Protein AF-X1QVT0-F1 (afdb_monomer)

Secondary structure (DSSP, 8-state):
---SHHHHHHHHHHHHHHH--PPPSSPPPGGGS---SSSHHHHHHHHHHHHHHHHHHHHHHHHHHHHHH-

Solvent-accessible surface area (backbone atoms only — not comparable to full-atom values): 4068 Å² total; per-residue (Å²): 142,70,92,48,74,63,50,49,51,40,17,48,50,26,18,43,57,52,61,43,80,63,80,70,93,64,79,79,60,76,91,67,62,80,84,56,80,85,58,39,66,38,24,52,50,14,31,54,53,15,47,54,49,41,54,51,51,53,51,51,50,54,52,52,51,53,66,74,76,104

pLDDT: mean 85.66, std 11.79, range [58.28, 97.69]

Mean predicted aligned error: 6.62 Å

Foldseek 3Di:
DDPDPVLVVLLCVLLCCQLPVDDDPDDDPCVPVDPPPPSVVSSVNSVVVNPVVNVVVVVVVVVVVVVVVD

Sequence (70 aa):
MFSTPAERHIFLIGFFETVCPWPPRQPLPDRYTFPFSKEYHYYLGGRWAGFIALLLILGGIITLFKEVLT

Radius of gyration: 15.74 Å; Cα contacts (8 Å, |Δi|>4): 51; chains: 1; bounding box: 35×27×44 Å

Structure (mmCIF, N/CA/C/O backbone):
data_AF-X1QVT0-F1
#
_entry.id   AF-X1QVT0-F1
#
loop_
_atom_site.group_PDB
_atom_site.id
_atom_site.type_symbol
_atom_site.label_atom_id
_atom_site.label_alt_id
_atom_site.label_comp_id
_atom_site.label_asym_id
_atom_site.label_entity_id
_atom_site.label_seq_id
_atom_site.pdbx_PDB_ins_code
_atom_site.Cartn_x
_atom_site.Cartn_y
_atom_site.Cartn_z
_atom_site.occupancy
_atom_site.B_iso_or_equiv
_atom_site.auth_seq_id
_atom_site.auth_comp_id
_atom_site.auth_asym_id
_atom_site.auth_atom_id
_atom_site.pdbx_PDB_model_num
ATOM 1 N N . MET A 1 1 ? 7.097 12.261 -11.191 1.00 69.38 1 MET A N 1
ATOM 2 C CA . MET A 1 1 ? 7.597 11.118 -10.398 1.00 69.38 1 MET A CA 1
ATOM 3 C C . MET A 1 1 ? 7.296 9.790 -11.080 1.00 69.38 1 MET A C 1
ATOM 5 O O . MET A 1 1 ? 8.186 8.968 -11.084 1.00 69.38 1 MET A O 1
ATOM 9 N N . PHE A 1 2 ? 6.129 9.606 -11.716 1.00 81.44 2 PHE A N 1
ATOM 10 C CA . PHE A 1 2 ? 5.890 8.495 -12.651 1.00 81.44 2 PHE A CA 1
ATOM 11 C C . PHE A 1 2 ? 5.826 9.020 -14.088 1.00 81.44 2 PHE A C 1
ATOM 13 O O . PHE A 1 2 ? 5.007 9.891 -14.393 1.00 81.44 2 PHE A O 1
ATOM 20 N N . SER A 1 3 ? 6.681 8.497 -14.948 1.00 86.19 3 SER A N 1
ATOM 21 C CA . SER A 1 3 ? 6.813 8.821 -16.366 1.00 86.19 3 SER A CA 1
ATOM 22 C C . SER A 1 3 ? 6.022 7.858 -17.255 1.00 86.19 3 SER A C 1
ATOM 24 O O . SER A 1 3 ? 5.602 8.251 -18.342 1.00 86.19 3 SER A O 1
ATOM 26 N N . THR A 1 4 ? 5.754 6.626 -16.803 1.00 87.88 4 THR A N 1
ATOM 27 C CA . THR A 1 4 ? 5.043 5.610 -17.602 1.00 87.88 4 THR A CA 1
ATOM 28 C C . THR A 1 4 ? 3.827 5.007 -16.879 1.00 87.88 4 THR A C 1
ATOM 30 O O . THR A 1 4 ? 3.731 5.057 -15.647 1.00 87.88 4 THR A O 1
ATOM 33 N N . PRO A 1 5 ? 2.858 4.425 -17.618 1.00 87.56 5 PRO A N 1
ATOM 34 C CA . PRO A 1 5 ? 1.776 3.642 -17.018 1.00 87.56 5 PRO A CA 1
ATOM 35 C C . PRO A 1 5 ? 2.267 2.407 -16.248 1.00 87.56 5 PRO A C 1
ATOM 37 O O . PRO A 1 5 ? 1.645 2.035 -15.256 1.00 87.56 5 PRO A O 1
ATOM 40 N N . ALA A 1 6 ? 3.382 1.799 -16.670 1.00 84.94 6 ALA A N 1
ATOM 41 C CA . ALA A 1 6 ? 3.969 0.638 -16.004 1.00 84.94 6 ALA A CA 1
ATOM 42 C C . ALA A 1 6 ? 4.444 0.991 -14.589 1.00 84.94 6 ALA A C 1
ATOM 44 O O . ALA A 1 6 ? 4.051 0.331 -13.631 1.00 84.94 6 ALA A O 1
ATOM 45 N N . GLU A 1 7 ? 5.174 2.098 -14.430 1.00 87.62 7 GLU A N 1
ATOM 46 C CA . GLU A 1 7 ? 5.664 2.553 -13.121 1.00 87.62 7 GLU A CA 1
ATOM 47 C C . GLU A 1 7 ? 4.514 2.805 -12.131 1.00 87.62 7 GLU A C 1
ATOM 49 O O . GLU A 1 7 ? 4.597 2.426 -10.962 1.00 87.62 7 GLU A O 1
ATOM 54 N N . ARG A 1 8 ? 3.399 3.384 -12.606 1.00 90.25 8 ARG A N 1
ATOM 55 C CA . ARG A 1 8 ? 2.185 3.566 -11.789 1.00 90.25 8 ARG A CA 1
ATOM 56 C C . ARG A 1 8 ? 1.557 2.232 -11.413 1.00 90.25 8 ARG A C 1
ATOM 58 O O . ARG A 1 8 ? 1.155 2.052 -10.269 1.00 90.25 8 ARG A O 1
ATOM 65 N N . HIS A 1 9 ? 1.454 1.310 -12.366 1.00 88.62 9 HIS A N 1
ATOM 66 C CA . HIS A 1 9 ? 0.872 -0.005 -12.127 1.00 88.62 9 HIS A CA 1
ATOM 67 C C . HIS A 1 9 ? 1.661 -0.780 -11.063 1.00 88.62 9 HIS A C 1
ATOM 69 O O . HIS A 1 9 ? 1.072 -1.329 -10.140 1.00 88.62 9 HIS A O 1
ATOM 75 N N . ILE A 1 10 ? 2.990 -0.741 -11.131 1.00 88.25 10 ILE A N 1
ATOM 76 C CA . ILE A 1 10 ? 3.895 -1.409 -10.186 1.00 88.25 10 ILE A CA 1
ATOM 77 C C . ILE A 1 10 ? 3.814 -0.791 -8.791 1.00 88.25 10 ILE A C 1
ATOM 79 O O . ILE A 1 10 ? 3.783 -1.511 -7.792 1.00 88.25 10 ILE A O 1
ATOM 83 N N . PHE A 1 11 ? 3.730 0.539 -8.714 1.00 92.38 11 PHE A N 1
ATOM 84 C CA . PHE A 1 11 ? 3.467 1.230 -7.455 1.00 92.38 11 PHE A CA 1
ATOM 85 C C . PHE A 1 11 ? 2.130 0.795 -6.845 1.00 92.38 11 PHE A C 1
AT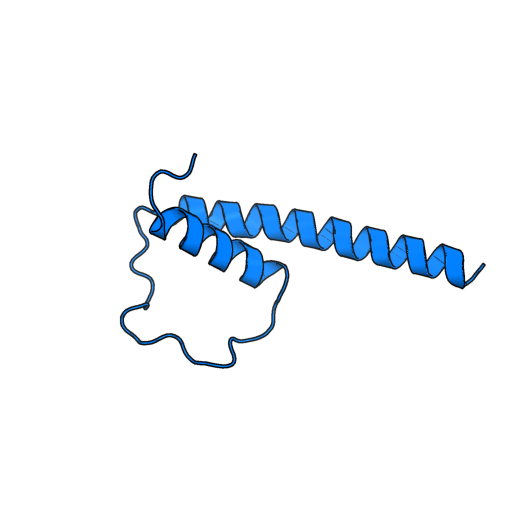OM 87 O O . PHE A 1 11 ? 2.070 0.486 -5.657 1.00 92.38 11 PHE A O 1
ATOM 94 N N . LEU A 1 12 ? 1.067 0.723 -7.655 1.00 91.94 12 LEU A N 1
ATOM 95 C CA . LEU A 1 12 ? -0.248 0.276 -7.196 1.00 91.94 12 LEU A CA 1
ATOM 96 C C . LEU A 1 12 ? -0.224 -1.179 -6.724 1.00 91.94 12 LEU A C 1
ATOM 98 O O . LEU A 1 12 ? -0.843 -1.470 -5.707 1.00 91.94 12 LEU A O 1
ATOM 102 N N . ILE A 1 13 ? 0.512 -2.069 -7.397 1.00 89.19 13 ILE A N 1
ATOM 103 C CA . ILE A 1 13 ? 0.702 -3.451 -6.932 1.00 89.19 13 ILE A CA 1
ATOM 104 C C . ILE A 1 13 ? 1.301 -3.446 -5.521 1.00 89.19 13 ILE A C 1
ATOM 106 O O . ILE A 1 13 ? 0.693 -3.991 -4.604 1.00 89.19 13 ILE A O 1
ATOM 110 N N . GLY A 1 14 ? 2.433 -2.762 -5.313 1.00 89.75 14 GLY A N 1
ATOM 111 C CA . GLY A 1 14 ? 3.063 -2.689 -3.990 1.00 89.75 14 GLY A CA 1
ATOM 112 C C . GLY A 1 14 ? 2.158 -2.054 -2.925 1.00 89.75 14 GLY A C 1
ATOM 113 O O . GLY A 1 14 ? 2.111 -2.519 -1.788 1.00 89.75 14 GLY A O 1
ATOM 114 N N . PHE A 1 15 ? 1.397 -1.022 -3.291 1.00 94.25 15 PHE A N 1
ATOM 115 C CA . PHE A 1 15 ? 0.435 -0.376 -2.398 1.00 94.25 15 PHE A CA 1
ATOM 116 C C . PHE A 1 15 ? -0.687 -1.335 -1.978 1.00 94.25 15 PHE A C 1
ATOM 118 O O . PHE A 1 15 ? -0.908 -1.546 -0.784 1.00 94.25 15 PHE A O 1
ATOM 125 N N . PHE A 1 16 ? -1.363 -1.966 -2.939 1.00 92.00 16 P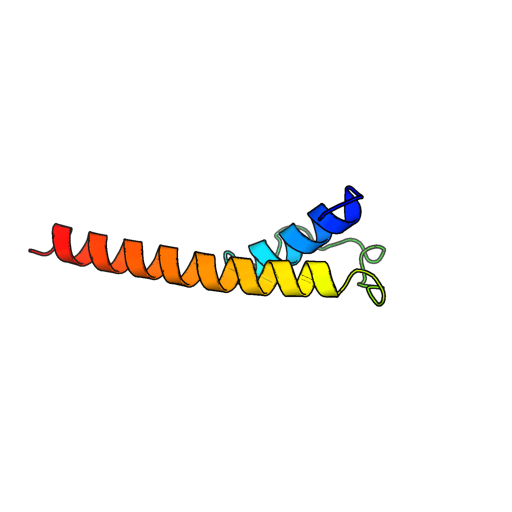HE A N 1
ATOM 126 C CA . PHE A 1 16 ? -2.491 -2.850 -2.656 1.00 92.00 16 PHE A CA 1
ATOM 127 C C . PHE A 1 16 ? -2.075 -4.154 -1.980 1.00 92.00 16 PHE A C 1
ATOM 129 O O . PHE A 1 16 ? -2.826 -4.633 -1.142 1.00 92.00 16 PHE A O 1
ATOM 136 N N . GLU A 1 17 ? -0.877 -4.682 -2.233 1.00 89.44 17 GLU A N 1
ATOM 137 C CA . GLU A 1 17 ? -0.366 -5.840 -1.485 1.00 89.44 17 GLU A CA 1
ATOM 138 C C . GLU A 1 17 ? -0.251 -5.576 0.025 1.00 89.44 17 GLU A C 1
ATOM 140 O O . GLU A 1 17 ? -0.338 -6.506 0.824 1.00 89.44 17 GLU A O 1
ATOM 145 N N . THR A 1 18 ? -0.057 -4.317 0.432 1.00 92.00 18 THR A N 1
ATOM 146 C CA . THR A 1 18 ? 0.050 -3.953 1.855 1.00 92.00 18 THR A CA 1
ATOM 147 C C . THR A 1 18 ? -1.289 -3.579 2.481 1.00 92.00 18 THR A C 1
ATOM 149 O O . THR A 1 18 ? -1.584 -4.033 3.583 1.00 92.00 18 THR A O 1
ATOM 152 N N . VAL A 1 19 ? -2.120 -2.792 1.790 1.00 92.69 19 VAL A N 1
ATOM 153 C CA . VAL A 1 19 ? -3.442 -2.380 2.302 1.00 92.69 19 VAL A CA 1
ATOM 154 C C . VAL A 1 19 ? -4.460 -3.523 2.209 1.00 92.69 19 VAL A C 1
ATOM 156 O O . VAL A 1 19 ? -5.363 -3.627 3.037 1.00 92.69 19 VAL A O 1
ATOM 159 N N . CYS A 1 20 ? -4.303 -4.404 1.221 1.00 87.44 20 CYS A N 1
ATOM 160 C CA . CYS A 1 20 ? -5.180 -5.532 0.947 1.00 87.44 20 CYS A CA 1
ATOM 161 C C . CYS A 1 20 ? -4.365 -6.841 0.877 1.00 87.44 20 CYS A C 1
ATOM 163 O O . CYS A 1 20 ? -4.121 -7.339 -0.220 1.00 87.44 20 CYS A O 1
ATOM 165 N N . PRO A 1 21 ? -4.016 -7.476 2.015 1.00 74.88 21 PRO A N 1
ATOM 166 C CA . PRO A 1 21 ? -3.379 -8.803 2.079 1.00 74.88 21 PRO A CA 1
ATOM 167 C C . PRO A 1 21 ? -4.193 -9.985 1.498 1.00 74.88 21 PRO A C 1
ATOM 169 O O . PRO A 1 21 ? -3.921 -11.142 1.816 1.00 74.88 21 PRO A O 1
ATOM 172 N N . TRP A 1 22 ? -5.195 -9.739 0.653 1.00 79.25 22 TRP A N 1
ATOM 173 C CA . TRP A 1 22 ? -6.025 -10.776 0.056 1.00 79.25 22 TRP A CA 1
ATOM 174 C C . TRP A 1 22 ? -5.347 -11.299 -1.209 1.00 79.25 22 TRP A C 1
ATOM 176 O O . TRP A 1 22 ? -4.972 -10.496 -2.069 1.00 79.25 22 TRP A O 1
ATOM 186 N N . PRO A 1 23 ? -5.208 -12.628 -1.366 1.00 73.00 23 PRO A N 1
ATOM 187 C CA . PRO A 1 23 ? -4.653 -13.183 -2.587 1.00 73.00 23 PRO A CA 1
ATOM 188 C C . PRO A 1 23 ? -5.528 -12.775 -3.782 1.00 73.00 23 PRO A C 1
ATOM 190 O O . PRO A 1 23 ? -6.762 -12.767 -3.672 1.00 73.00 23 PRO A O 1
ATOM 193 N N . PRO A 1 24 ? -4.922 -12.434 -4.932 1.00 72.56 24 PRO A N 1
ATOM 194 C CA . PRO A 1 24 ? -5.684 -12.062 -6.109 1.00 72.56 24 PRO A CA 1
ATOM 195 C C . PRO A 1 24 ? -6.563 -13.238 -6.539 1.00 72.56 24 PRO A C 1
ATOM 197 O O . PRO A 1 24 ? -6.110 -14.375 -6.656 1.00 72.56 24 PRO A O 1
ATOM 200 N N . ARG A 1 25 ? -7.847 -12.961 -6.790 1.00 79.00 25 ARG A N 1
ATOM 201 C CA . ARG A 1 25 ? -8.824 -13.986 -7.198 1.00 79.00 25 ARG A CA 1
ATOM 202 C C . ARG A 1 25 ? -8.475 -14.630 -8.540 1.00 79.00 25 ARG A C 1
ATOM 204 O O . ARG A 1 25 ? -8.881 -15.755 -8.810 1.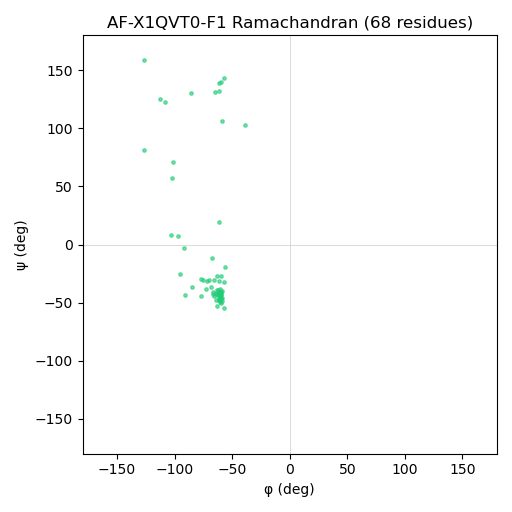00 79.00 25 ARG A O 1
ATOM 211 N N . GLN A 1 26 ? -7.769 -13.891 -9.388 1.00 78.81 26 GLN A N 1
ATOM 212 C CA . GLN A 1 26 ? -7.298 -14.354 -10.681 1.00 78.81 26 GLN A CA 1
ATOM 213 C C . GLN A 1 26 ? -5.772 -14.448 -10.628 1.00 78.81 26 GLN A C 1
ATOM 215 O O . GLN A 1 26 ? -5.131 -13.450 -10.287 1.00 78.81 26 GLN A O 1
ATOM 220 N N . PRO A 1 27 ? -5.185 -15.617 -10.940 1.00 71.50 27 PRO A N 1
ATOM 221 C CA . PRO A 1 27 ? -3.740 -15.751 -10.990 1.00 71.50 27 PRO A CA 1
ATOM 222 C C . PRO A 1 27 ? -3.179 -14.813 -12.059 1.00 71.50 27 PRO A C 1
ATOM 224 O O . PRO A 1 27 ? -3.751 -14.657 -13.142 1.00 71.50 27 PRO A O 1
ATOM 227 N N . LEU A 1 28 ? -2.057 -14.175 -11.741 1.00 69.38 28 LEU A N 1
ATOM 228 C CA . LEU A 1 28 ? -1.317 -13.380 -12.708 1.00 69.38 28 LEU A CA 1
ATOM 229 C C . LEU A 1 28 ? -0.776 -14.319 -13.798 1.00 69.38 28 LEU A C 1
ATOM 231 O O . LEU A 1 28 ? -0.197 -15.351 -13.465 1.00 69.38 28 LEU A O 1
ATOM 235 N N . PRO A 1 29 ? -0.952 -13.995 -15.089 1.00 71.44 29 PRO A N 1
ATOM 236 C CA . PRO A 1 29 ? -0.331 -14.759 -16.166 1.00 71.44 29 PRO A CA 1
ATOM 237 C C . PRO A 1 29 ? 1.197 -14.804 -16.002 1.00 71.44 29 PRO A C 1
ATOM 239 O O . PRO A 1 29 ? 1.787 -13.780 -15.671 1.00 71.44 29 PRO A O 1
ATOM 242 N N . ASP A 1 30 ? 1.854 -15.921 -16.329 1.00 67.06 30 ASP A N 1
ATOM 243 C CA . ASP A 1 30 ? 3.313 -16.107 -16.154 1.00 67.06 30 ASP A CA 1
ATOM 244 C C . ASP A 1 30 ? 4.182 -15.047 -16.861 1.00 67.06 30 ASP A C 1
ATOM 246 O O . ASP A 1 30 ? 5.328 -14.809 -16.491 1.00 67.06 30 ASP A O 1
ATOM 250 N N . ARG A 1 31 ? 3.649 -14.322 -17.849 1.00 58.28 31 ARG A N 1
ATOM 251 C CA . ARG A 1 31 ? 4.334 -13.159 -18.451 1.00 58.28 31 ARG A CA 1
ATOM 252 C C . ARG A 1 31 ? 4.482 -11.954 -17.505 1.00 58.28 31 ARG A C 1
ATOM 254 O O . ARG A 1 31 ? 5.188 -11.012 -17.841 1.00 58.28 31 ARG A O 1
ATOM 261 N N . TYR A 1 32 ? 3.797 -11.969 -16.362 1.00 58.88 32 TYR A N 1
ATOM 262 C CA . TYR A 1 32 ? 3.940 -11.006 -15.269 1.00 58.88 32 TYR A CA 1
ATOM 263 C C . TYR A 1 32 ? 4.874 -11.521 -14.164 1.00 58.88 32 TYR A C 1
ATOM 265 O O . TYR A 1 32 ? 4.985 -10.871 -13.124 1.00 58.88 32 TYR A O 1
ATOM 273 N N . THR A 1 33 ? 5.554 -12.660 -14.372 1.00 60.22 33 THR A N 1
ATOM 274 C CA . THR A 1 33 ? 6.606 -13.136 -13.463 1.00 60.22 33 THR A CA 1
ATOM 275 C C . THR A 1 33 ? 7.688 -12.064 -13.397 1.00 60.22 33 THR A C 1
ATOM 277 O O . THR A 1 33 ? 8.409 -11.837 -14.364 1.00 60.22 33 THR A O 1
ATOM 280 N N . PHE A 1 34 ? 7.710 -11.360 -12.266 1.00 61.97 34 PHE A N 1
ATOM 281 C CA . PHE A 1 34 ? 8.454 -10.139 -11.963 1.00 61.97 34 PHE A CA 1
ATOM 282 C C . PHE A 1 34 ? 9.881 -10.109 -12.569 1.00 61.97 34 PHE A C 1
ATOM 284 O O . PHE A 1 34 ? 10.797 -10.668 -11.965 1.00 61.97 34 PHE A O 1
ATOM 291 N N . PRO A 1 35 ? 10.155 -9.382 -13.673 1.00 61.38 35 PRO A N 1
ATOM 292 C CA . PRO A 1 35 ? 11.514 -9.083 -14.103 1.00 61.38 35 PRO A CA 1
ATOM 293 C C . PRO A 1 35 ? 11.839 -7.633 -13.710 1.00 61.38 35 PRO A C 1
ATOM 295 O O . PRO A 1 35 ? 12.136 -6.786 -14.548 1.00 61.38 35 PRO A O 1
ATOM 298 N N . PHE A 1 36 ? 11.726 -7.300 -12.422 1.00 61.28 36 PHE A N 1
ATOM 299 C CA . PHE A 1 36 ? 11.822 -5.913 -11.953 1.00 61.28 36 PHE A CA 1
ATOM 300 C C . PHE A 1 36 ? 13.182 -5.603 -11.349 1.00 61.28 36 PHE A C 1
ATOM 302 O O . PHE A 1 36 ? 13.303 -5.391 -10.152 1.00 61.28 36 PHE A O 1
ATOM 309 N N . SER A 1 37 ? 14.222 -5.516 -12.171 1.00 65.19 37 SER A N 1
ATOM 310 C CA . SER A 1 37 ? 15.455 -4.865 -11.708 1.00 65.19 37 SER A CA 1
ATOM 311 C C . SER A 1 37 ? 15.307 -3.336 -11.721 1.00 65.19 37 SER A C 1
ATOM 313 O O . SER A 1 37 ? 1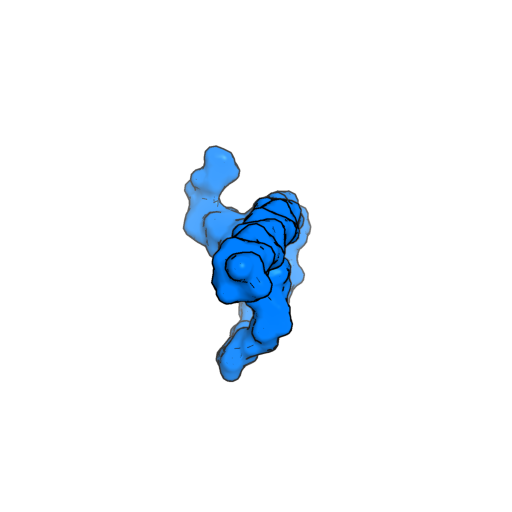5.685 -2.671 -10.760 1.00 65.19 37 SER A O 1
ATOM 315 N N . LYS A 1 38 ? 14.729 -2.759 -12.786 1.00 73.56 38 LYS A N 1
ATOM 316 C CA . LYS A 1 38 ? 14.737 -1.298 -12.985 1.00 73.56 38 LYS A CA 1
ATOM 317 C C . LYS A 1 38 ? 13.617 -0.553 -12.257 1.00 73.56 38 LYS A C 1
ATOM 319 O O . LYS A 1 38 ? 13.858 0.532 -11.742 1.00 73.56 38 LYS A O 1
ATOM 324 N N . GLU A 1 39 ? 12.420 -1.125 -12.165 1.00 77.38 39 GLU A N 1
ATOM 325 C CA . GLU A 1 39 ? 11.231 -0.435 -11.625 1.00 77.38 39 GLU A CA 1
ATOM 326 C C . GLU A 1 39 ? 10.889 -0.868 -10.184 1.00 77.38 39 GLU A C 1
ATOM 328 O O . GLU A 1 39 ? 9.878 -0.454 -9.618 1.00 77.38 39 GLU A O 1
ATOM 333 N N . TYR A 1 40 ? 11.765 -1.660 -9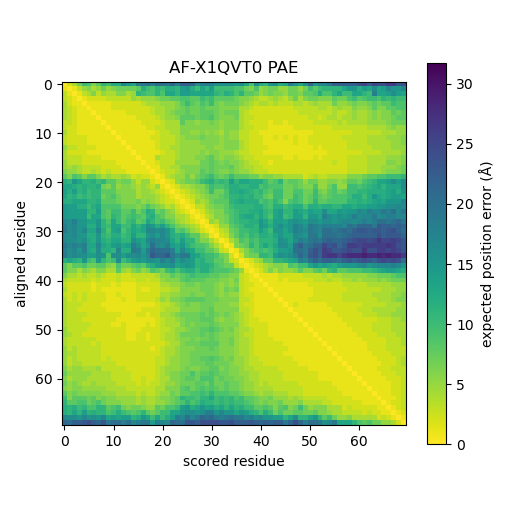.551 1.00 85.00 40 TYR A N 1
ATOM 334 C CA . TYR A 1 40 ? 11.587 -2.160 -8.182 1.00 85.00 40 TYR A CA 1
ATOM 335 C C . TYR A 1 40 ? 11.403 -1.050 -7.142 1.00 85.00 40 TYR A C 1
ATOM 337 O O . TYR A 1 40 ? 10.681 -1.214 -6.163 1.00 85.00 40 TYR A O 1
ATOM 345 N N . HIS A 1 41 ? 12.027 0.108 -7.351 1.00 89.50 41 HIS A N 1
ATOM 346 C CA . HIS A 1 41 ? 11.920 1.233 -6.427 1.00 89.50 41 HIS A CA 1
ATOM 347 C C . HIS A 1 41 ? 10.495 1.812 -6.367 1.00 89.50 41 HIS A C 1
ATOM 349 O O . HIS A 1 41 ? 10.073 2.253 -5.299 1.00 89.50 41 HIS A O 1
ATOM 355 N N . TYR A 1 42 ? 9.718 1.748 -7.456 1.00 90.69 42 TYR A N 1
ATOM 356 C CA . TYR A 1 42 ? 8.304 2.136 -7.441 1.00 90.69 42 TYR A CA 1
ATOM 357 C C . TYR A 1 42 ? 7.440 1.115 -6.706 1.00 90.69 42 TYR A C 1
ATOM 359 O O . TYR A 1 42 ? 6.557 1.508 -5.950 1.00 90.69 42 TYR A O 1
ATOM 367 N N . TYR A 1 43 ? 7.731 -0.179 -6.864 1.00 89.88 43 TYR A N 1
ATOM 368 C CA . TYR A 1 43 ? 7.081 -1.242 -6.093 1.00 89.88 43 TYR A CA 1
ATOM 369 C C . TYR A 1 43 ? 7.320 -1.052 -4.591 1.00 89.88 43 TYR A C 1
ATOM 371 O O . TYR A 1 43 ? 6.375 -1.012 -3.801 1.00 89.88 43 TYR A O 1
ATOM 379 N N . LEU A 1 44 ? 8.584 -0.856 -4.201 1.00 91.94 44 LEU A N 1
ATOM 380 C CA . LEU A 1 44 ? 8.967 -0.623 -2.812 1.00 91.94 44 LEU A CA 1
ATOM 381 C C . LEU A 1 44 ? 8.333 0.664 -2.2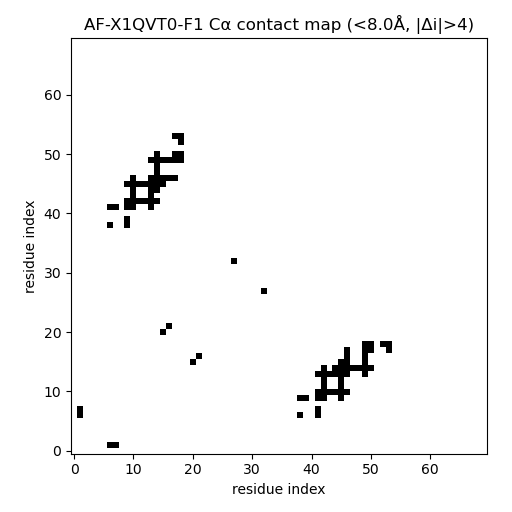65 1.00 91.94 44 LEU A C 1
ATOM 383 O O . LEU A 1 44 ? 7.815 0.664 -1.150 1.00 91.94 44 LEU A O 1
ATOM 387 N N . GLY A 1 45 ? 8.315 1.738 -3.061 1.00 94.44 45 GLY A N 1
ATOM 388 C CA . GLY A 1 45 ? 7.621 2.981 -2.721 1.00 94.44 45 GLY A CA 1
ATOM 389 C C . GLY A 1 45 ? 6.120 2.776 -2.499 1.00 94.44 45 GLY A C 1
ATOM 390 O O . GLY A 1 45 ? 5.568 3.306 -1.536 1.00 94.44 45 GLY A O 1
ATOM 391 N N . GLY A 1 46 ? 5.480 1.952 -3.332 1.00 94.44 46 GLY A N 1
ATOM 392 C CA . GLY A 1 46 ? 4.088 1.538 -3.171 1.00 94.44 46 GLY A CA 1
A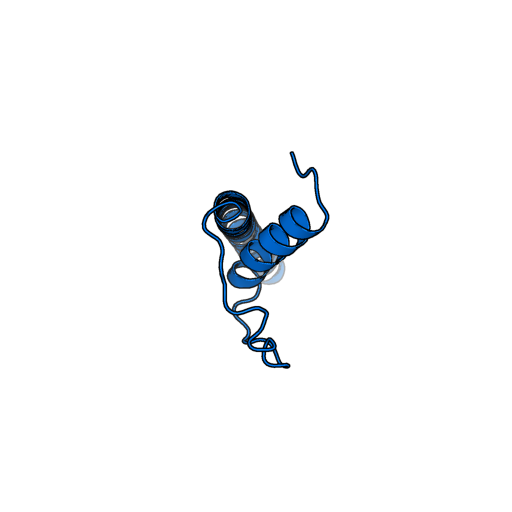TOM 393 C C . GLY A 1 46 ? 3.848 0.842 -1.837 1.00 94.44 46 GLY A C 1
ATOM 394 O O . GLY A 1 46 ? 2.949 1.234 -1.095 1.00 94.44 46 GLY A O 1
ATOM 395 N N . ARG A 1 47 ? 4.702 -0.127 -1.479 1.00 94.12 47 ARG A N 1
ATOM 396 C CA . ARG A 1 47 ? 4.611 -0.841 -0.193 1.00 94.12 47 ARG A CA 1
ATOM 397 C C . ARG A 1 47 ? 4.771 0.086 1.009 1.00 94.12 47 ARG A C 1
ATOM 399 O O . ARG A 1 47 ? 4.014 -0.028 1.968 1.00 94.12 47 ARG A O 1
ATOM 406 N N . TRP A 1 48 ? 5.725 1.016 0.965 1.00 96.88 48 TRP A N 1
ATOM 407 C CA . TRP A 1 48 ? 5.898 2.009 2.031 1.00 96.88 48 TRP A CA 1
ATOM 408 C C . TRP A 1 48 ? 4.664 2.895 2.189 1.00 96.88 48 TRP A C 1
ATOM 410 O O . TRP A 1 48 ? 4.165 3.066 3.301 1.00 96.88 48 TRP A O 1
ATOM 420 N N . ALA A 1 49 ? 4.145 3.420 1.077 1.00 97.00 49 ALA A N 1
ATOM 421 C CA . ALA A 1 49 ? 2.942 4.243 1.086 1.00 97.00 49 ALA A CA 1
ATOM 422 C C . ALA A 1 49 ? 1.727 3.471 1.619 1.00 97.00 49 ALA A C 1
ATOM 424 O O . ALA A 1 49 ? 0.957 4.004 2.418 1.00 97.00 49 ALA A O 1
ATOM 425 N N . GLY A 1 50 ? 1.569 2.211 1.217 1.00 96.00 50 GLY A N 1
ATOM 426 C CA . GLY A 1 50 ? 0.455 1.389 1.668 1.00 96.00 50 GLY A CA 1
ATOM 427 C C . GLY A 1 50 ? 0.570 0.956 3.134 1.00 96.00 50 GLY A C 1
ATOM 428 O O . GLY A 1 50 ? -0.443 0.934 3.826 1.00 96.00 50 GLY A O 1
ATOM 429 N N . PHE A 1 51 ? 1.777 0.751 3.674 1.00 96.00 51 PHE A N 1
ATOM 430 C CA . PHE A 1 51 ? 1.965 0.537 5.117 1.00 96.00 51 PHE A CA 1
ATOM 431 C C . PHE A 1 51 ? 1.552 1.766 5.941 1.00 96.00 51 PHE A C 1
ATOM 433 O O . PHE A 1 51 ? 0.847 1.637 6.941 1.00 96.00 51 PHE A O 1
ATOM 440 N N . ILE A 1 52 ? 1.928 2.970 5.494 1.00 97.62 52 ILE A N 1
ATOM 441 C CA . ILE A 1 52 ? 1.490 4.225 6.126 1.00 97.62 52 ILE A CA 1
ATOM 442 C C . ILE A 1 52 ? -0.03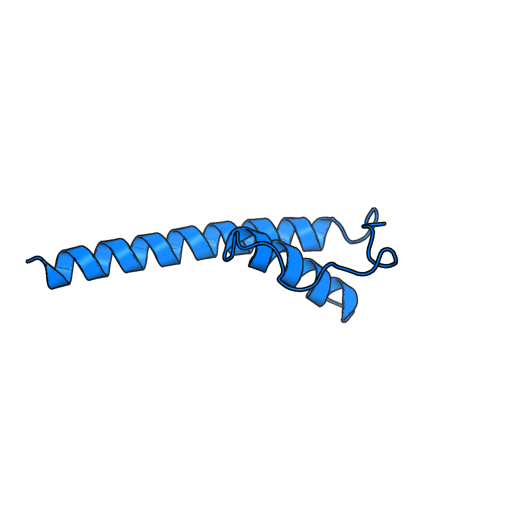8 4.347 6.058 1.00 97.62 52 ILE A C 1
ATOM 444 O O . ILE A 1 52 ? -0.677 4.637 7.069 1.00 97.62 52 ILE A O 1
ATOM 448 N N . ALA A 1 53 ? -0.633 4.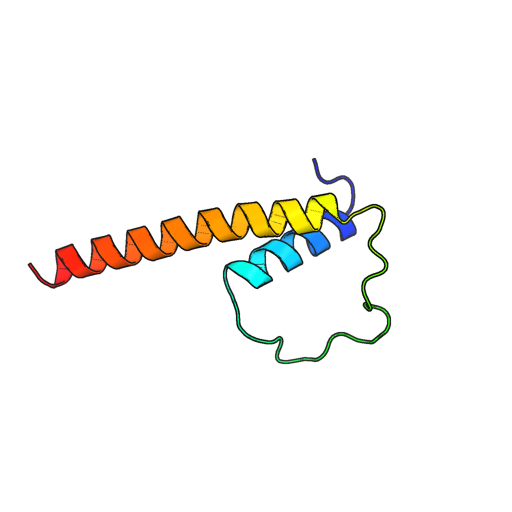087 4.890 1.00 97.06 53 ALA A N 1
ATOM 449 C CA . ALA A 1 53 ? -2.082 4.118 4.719 1.00 97.06 53 ALA A CA 1
ATOM 450 C C . ALA A 1 53 ? -2.791 3.116 5.644 1.00 97.06 53 ALA A C 1
ATOM 452 O O . ALA A 1 53 ? -3.781 3.468 6.281 1.00 97.06 53 ALA A O 1
ATOM 453 N N . LEU A 1 54 ? -2.258 1.899 5.782 1.00 95.69 54 LEU A N 1
ATOM 454 C CA . LEU A 1 54 ? -2.795 0.877 6.677 1.00 95.69 54 LEU A CA 1
ATOM 455 C C . LEU A 1 54 ? -2.781 1.336 8.141 1.00 95.69 54 LEU A C 1
ATOM 457 O O . LEU A 1 54 ? -3.787 1.183 8.831 1.00 95.69 54 LEU A O 1
ATOM 461 N N . LEU A 1 55 ? -1.684 1.938 8.613 1.00 96.69 55 LEU A N 1
ATOM 462 C CA . LEU A 1 55 ? -1.610 2.480 9.975 1.00 96.69 55 LEU A CA 1
ATOM 463 C C . LEU A 1 55 ? -2.660 3.571 10.220 1.00 96.69 55 LEU A C 1
ATOM 465 O O . LEU A 1 55 ? -3.283 3.590 11.280 1.00 96.69 55 LEU A O 1
ATOM 469 N N . LEU A 1 56 ? -2.888 4.448 9.240 1.00 97.69 56 LEU A N 1
ATOM 470 C CA . LEU A 1 56 ? -3.919 5.485 9.329 1.00 97.69 56 LEU A CA 1
ATOM 471 C C . LEU A 1 56 ? -5.330 4.890 9.355 1.00 97.69 56 LEU A C 1
ATOM 473 O O . LEU A 1 56 ? -6.152 5.322 10.161 1.00 97.69 56 LEU A O 1
ATOM 477 N N . ILE A 1 57 ? -5.603 3.879 8.525 1.00 96.06 57 ILE A N 1
ATOM 478 C CA . ILE A 1 57 ? -6.888 3.164 8.515 1.00 96.06 57 ILE A CA 1
ATOM 479 C C . ILE A 1 57 ? -7.135 2.505 9.876 1.00 96.06 57 ILE A C 1
ATOM 481 O O . ILE A 1 57 ? -8.194 2.702 10.467 1.00 96.06 57 ILE A O 1
ATOM 485 N N . LEU A 1 58 ? -6.153 1.771 10.406 1.00 96.25 58 LEU A N 1
ATOM 486 C CA . LEU A 1 58 ? -6.254 1.130 11.719 1.00 96.25 58 LEU A CA 1
ATOM 487 C C . LEU A 1 58 ? -6.446 2.158 12.839 1.00 96.25 58 LEU A C 1
ATOM 489 O O . LEU A 1 58 ? -7.299 1.965 13.704 1.00 96.25 58 LEU A O 1
ATOM 493 N N . GLY A 1 59 ? -5.705 3.267 12.800 1.00 97.69 59 GLY A N 1
ATOM 494 C CA . GLY A 1 59 ? -5.878 4.377 13.734 1.00 97.69 59 GLY A CA 1
ATOM 495 C C . GLY A 1 59 ? -7.291 4.960 13.686 1.00 97.69 59 GLY A C 1
ATOM 496 O O . GLY A 1 59 ? -7.919 5.119 14.730 1.00 97.69 59 GLY A O 1
ATOM 497 N N . GLY A 1 60 ? -7.825 5.206 12.487 1.00 97.25 60 GLY A N 1
ATOM 498 C CA . GLY A 1 60 ? -9.194 5.691 12.294 1.00 97.25 60 GLY A CA 1
ATOM 499 C C . GLY A 1 60 ? -10.251 4.717 12.817 1.00 97.25 60 GLY A C 1
ATOM 500 O O . GLY A 1 60 ? -11.182 5.137 13.499 1.00 97.25 60 GLY A O 1
ATOM 501 N N . ILE A 1 61 ? -10.071 3.415 12.576 1.00 96.38 61 ILE A N 1
ATOM 502 C CA . ILE A 1 61 ? -10.948 2.365 13.112 1.00 96.38 61 ILE A CA 1
ATOM 503 C C . ILE A 1 61 ? -10.932 2.385 14.645 1.00 96.38 61 ILE A C 1
ATOM 505 O O . ILE A 1 61 ? -11.993 2.396 15.262 1.00 96.38 61 ILE A O 1
ATOM 509 N N . ILE A 1 62 ? -9.752 2.439 15.272 1.00 97.25 62 ILE A N 1
ATOM 510 C CA . ILE A 1 62 ? -9.626 2.494 16.738 1.00 97.25 62 ILE A CA 1
ATOM 511 C C . ILE A 1 62 ? -10.332 3.731 17.305 1.00 97.25 62 ILE A C 1
ATOM 513 O O . ILE A 1 62 ? -11.032 3.622 18.311 1.00 97.25 62 ILE A O 1
ATOM 517 N N . THR A 1 63 ? -10.164 4.893 16.672 1.00 97.31 63 THR A N 1
ATOM 518 C CA . THR A 1 63 ? -10.844 6.130 17.082 1.00 97.31 63 THR A CA 1
ATOM 519 C C . THR A 1 63 ? -12.360 5.983 16.992 1.00 97.31 63 THR A C 1
ATOM 521 O O . THR A 1 63 ? -13.048 6.254 17.972 1.00 97.31 63 THR A O 1
ATOM 524 N N . LEU A 1 64 ? -12.874 5.461 15.875 1.00 97.06 64 LEU A N 1
ATOM 525 C CA . LEU A 1 64 ? -14.307 5.235 15.683 1.00 97.06 64 LEU A CA 1
ATOM 526 C C . LEU A 1 64 ? -14.883 4.267 16.728 1.00 97.06 64 LEU A C 1
ATOM 528 O O . LEU A 1 64 ? -15.942 4.523 17.293 1.00 97.06 64 LEU A O 1
ATOM 532 N N . PHE A 1 65 ? -14.173 3.180 17.045 1.00 96.75 65 PHE A N 1
ATOM 533 C CA . PHE A 1 65 ? -14.600 2.249 18.095 1.00 96.75 65 PHE A CA 1
ATOM 534 C C . PHE A 1 65 ? -14.674 2.910 19.473 1.00 96.75 65 PHE A C 1
ATOM 536 O O . PHE A 1 65 ? -15.599 2.619 20.228 1.00 96.75 65 PHE A O 1
ATOM 543 N N . LYS A 1 66 ? -13.729 3.796 19.810 1.00 95.12 66 LYS A N 1
ATOM 544 C CA . LYS A 1 66 ? -13.761 4.524 21.087 1.00 95.12 66 LYS A CA 1
ATOM 545 C C . LYS A 1 66 ? -14.973 5.447 21.187 1.00 95.12 66 LYS A C 1
ATOM 547 O O . LYS A 1 66 ? -15.591 5.490 22.243 1.00 95.12 66 LYS A O 1
ATOM 552 N N . GLU A 1 67 ? -15.313 6.147 20.108 1.00 95.44 67 GLU A N 1
ATOM 553 C CA . GLU A 1 67 ? -16.475 7.044 20.069 1.00 95.44 67 GLU A CA 1
ATOM 554 C C . GLU A 1 67 ? -17.807 6.290 20.144 1.00 95.44 67 GLU A C 1
ATOM 556 O O . GLU A 1 67 ? -18.733 6.767 20.782 1.00 95.44 67 GLU A O 1
ATOM 561 N N . VAL A 1 68 ? -17.912 5.109 19.526 1.00 94.62 68 VAL A N 1
ATOM 562 C CA . VAL A 1 68 ? -19.155 4.312 19.535 1.00 94.62 68 VAL A CA 1
ATOM 563 C C . VAL A 1 68 ? -19.381 3.583 20.867 1.00 94.62 68 VAL A C 1
ATOM 565 O O . VAL A 1 68 ? -20.524 3.321 21.232 1.00 94.62 68 VAL A O 1
ATOM 568 N N . LEU A 1 69 ? -18.309 3.212 21.578 1.00 86.44 69 LEU A N 1
ATOM 569 C CA . LEU A 1 69 ? -18.378 2.453 22.836 1.00 86.44 69 LEU A CA 1
ATOM 570 C C . LEU A 1 69 ? -18.421 3.328 24.105 1.00 86.44 69 LEU A C 1
ATOM 572 O O . LEU A 1 69 ? -18.514 2.765 25.197 1.00 86.44 69 LEU A O 1
ATOM 576 N N . THR A 1 70 ? -18.324 4.656 23.974 1.00 73.50 70 THR A N 1
ATOM 577 C CA . THR A 1 70 ? -18.414 5.628 25.083 1.00 73.50 70 THR A CA 1
ATOM 578 C C . THR A 1 70 ? -19.778 6.302 25.079 1.00 73.50 70 THR A C 1
ATOM 580 O O . THR A 1 70 ? -20.367 6.425 26.175 1.00 73.50 70 THR A O 1
#

Organism: NCBI:txid412755